Protein AF-A0A3D5YYI6-F1 (afdb_monomer_lite)

Foldseek 3Di:
DVVVVVVVVVVVVVVPPDPDPPDDDDDDDDDAQDKDKDKDKDKDKDWAADDDDPVVVVVCVVVVNDGGDIDMKIKIWIKIKGWHDDDPDPDTDIKIFTQFIAIPVRDGPDDGGDMD

Structure (mmCIF, N/CA/C/O backbone):
data_AF-A0A3D5YYI6-F1
#
_entry.id   AF-A0A3D5YYI6-F1
#
loop_
_atom_site.group_PDB
_atom_site.id
_atom_site.type_symbol
_atom_site.label_atom_id
_atom_site.label_alt_id
_atom_site.label_comp_id
_atom_site.label_asym_id
_atom_site.label_entity_id
_atom_site.label_seq_id
_atom_site.pdbx_PDB_ins_code
_atom_site.Cartn_x
_atom_site.Cartn_y
_atom_site.Cartn_z
_atom_site.occupancy
_atom_site.B_iso_or_equiv
_atom_site.auth_seq_id
_atom_site.auth_comp_id
_atom_site.auth_asym_id
_atom_site.auth_atom_id
_atom_site.pdbx_PDB_model_num
ATOM 1 N N . MET A 1 1 ? 41.991 1.006 50.158 1.00 50.97 1 MET A N 1
ATOM 2 C CA . MET A 1 1 ? 41.328 0.150 49.143 1.00 50.97 1 MET A CA 1
ATOM 3 C C . MET A 1 1 ? 39.806 0.328 49.068 1.00 50.97 1 MET A C 1
ATOM 5 O O . MET A 1 1 ? 39.271 0.284 47.976 1.00 50.97 1 MET A O 1
ATOM 9 N N . ARG A 1 2 ? 39.072 0.597 50.162 1.00 57.16 2 ARG A N 1
ATOM 10 C CA . ARG A 1 2 ? 37.604 0.822 50.096 1.00 57.16 2 ARG A CA 1
ATOM 11 C C . ARG A 1 2 ? 37.170 2.043 49.259 1.00 57.16 2 ARG A C 1
ATOM 13 O O . ARG A 1 2 ? 36.146 1.994 48.593 1.00 57.16 2 ARG A O 1
ATOM 20 N N . LYS A 1 3 ? 37.963 3.123 49.264 1.00 59.72 3 LYS A N 1
ATOM 21 C CA . LYS A 1 3 ? 37.656 4.373 48.537 1.00 59.72 3 LYS A CA 1
ATOM 22 C C . LYS A 1 3 ? 37.854 4.268 47.016 1.00 59.72 3 LYS A C 1
ATOM 24 O O . LYS A 1 3 ? 37.154 4.943 46.275 1.00 59.72 3 LYS A O 1
ATOM 29 N N . THR A 1 4 ? 38.753 3.398 46.549 1.00 70.75 4 THR A N 1
ATOM 30 C CA . THR A 1 4 ? 38.994 3.182 45.110 1.00 70.75 4 THR A CA 1
ATOM 31 C C . THR A 1 4 ? 37.868 2.379 44.461 1.00 70.75 4 THR A C 1
ATOM 33 O O . THR A 1 4 ? 37.477 2.688 43.343 1.00 70.75 4 THR A O 1
ATOM 36 N N . PHE A 1 5 ? 37.270 1.424 45.184 1.00 72.44 5 PHE A N 1
ATOM 37 C CA . PHE A 1 5 ? 36.083 0.697 44.714 1.00 72.44 5 PHE A CA 1
ATOM 38 C C . PHE A 1 5 ? 34.857 1.602 44.548 1.00 72.44 5 PHE A C 1
ATOM 40 O O . PHE A 1 5 ? 34.128 1.462 43.571 1.00 72.44 5 PHE A O 1
ATOM 47 N N . ALA A 1 6 ? 34.652 2.559 45.458 1.00 72.69 6 ALA A N 1
ATOM 48 C CA . ALA A 1 6 ? 33.553 3.519 45.349 1.00 72.69 6 ALA A CA 1
ATOM 49 C C . ALA A 1 6 ? 33.692 4.418 44.109 1.00 72.69 6 ALA A C 1
ATOM 51 O O . ALA A 1 6 ? 32.708 4.696 43.430 1.00 72.69 6 ALA A O 1
ATOM 52 N N . PHE A 1 7 ? 34.924 4.821 43.784 1.00 72.06 7 PHE A N 1
ATOM 53 C CA . PHE A 1 7 ? 35.204 5.622 42.594 1.00 72.06 7 PHE A CA 1
A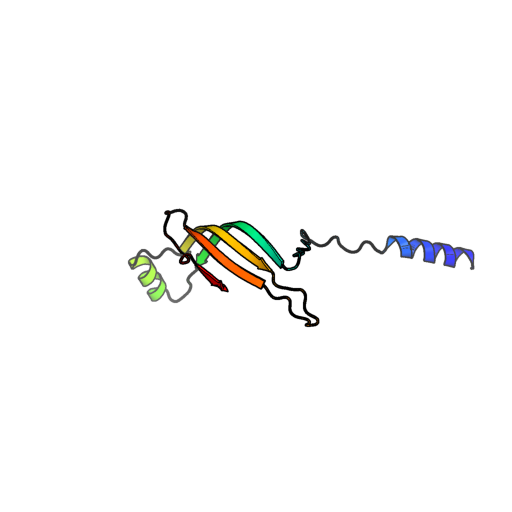TOM 54 C C . PHE A 1 7 ? 35.003 4.814 41.304 1.00 72.06 7 PHE A C 1
ATOM 56 O O . PHE A 1 7 ? 34.414 5.316 40.351 1.00 72.06 7 PHE A O 1
ATOM 63 N N . LEU A 1 8 ? 35.405 3.536 41.297 1.00 68.62 8 LEU A N 1
ATOM 64 C CA . LEU A 1 8 ? 35.179 2.635 40.165 1.00 68.62 8 LEU A CA 1
ATOM 65 C C . LEU A 1 8 ? 33.679 2.413 39.902 1.00 68.62 8 LEU A C 1
ATOM 67 O O . LEU A 1 8 ? 33.247 2.433 38.754 1.00 68.62 8 LEU A O 1
ATOM 71 N N . LEU A 1 9 ? 32.876 2.272 40.964 1.00 69.94 9 LEU A N 1
ATOM 72 C CA . LEU A 1 9 ? 31.422 2.120 40.865 1.00 69.94 9 LEU A CA 1
ATOM 73 C C . LEU A 1 9 ? 30.756 3.375 40.272 1.00 69.94 9 LEU A C 1
ATOM 75 O O . LEU A 1 9 ? 29.842 3.262 39.458 1.00 69.94 9 LEU A O 1
ATOM 79 N N . LEU A 1 10 ? 31.254 4.567 40.618 1.00 68.94 10 LEU A N 1
ATOM 80 C CA . LEU A 1 10 ? 30.743 5.837 40.094 1.00 68.94 10 LEU A CA 1
ATOM 81 C C . LEU A 1 10 ? 30.994 5.990 38.585 1.00 68.94 10 LEU A C 1
ATOM 83 O O . LEU A 1 10 ? 30.131 6.487 37.868 1.00 68.94 10 LEU A O 1
ATOM 87 N N . ILE A 1 11 ? 32.141 5.515 38.085 1.00 66.62 11 ILE A N 1
ATOM 88 C CA . ILE A 1 11 ? 32.497 5.611 36.659 1.00 66.62 11 ILE A CA 1
ATOM 89 C C . ILE A 1 11 ? 31.602 4.701 35.797 1.00 66.62 11 ILE A C 1
ATOM 91 O O . ILE A 1 11 ? 31.249 5.076 34.679 1.00 66.62 11 ILE A O 1
ATOM 95 N N . THR A 1 12 ? 31.155 3.553 36.326 1.00 65.75 12 THR A N 1
ATOM 96 C CA . THR A 1 12 ? 30.264 2.633 35.585 1.00 65.75 12 THR A CA 1
ATOM 97 C C . THR A 1 12 ? 28.861 3.190 35.330 1.00 65.75 12 THR A C 1
ATOM 99 O O . THR A 1 12 ? 28.194 2.749 34.395 1.00 65.75 12 THR A O 1
ATOM 102 N N . GLN A 1 13 ? 28.405 4.188 36.099 1.00 63.72 13 GLN A N 1
ATOM 103 C CA . GLN A 1 13 ? 27.077 4.782 35.894 1.00 63.72 13 GLN A CA 1
ATOM 104 C C . GLN A 1 13 ? 27.026 5.757 34.710 1.00 63.72 13 GLN A C 1
ATOM 106 O O . GLN A 1 13 ? 25.956 5.976 34.146 1.00 63.72 13 GLN A O 1
ATOM 111 N N . PHE A 1 14 ? 28.171 6.291 34.272 1.00 62.62 14 PHE A N 1
ATOM 112 C CA . PHE A 1 14 ? 28.245 7.178 33.104 1.00 62.62 14 PHE A CA 1
ATOM 113 C C . PHE A 1 14 ? 28.440 6.425 31.779 1.00 62.62 14 PHE A C 1
ATOM 115 O O . PHE A 1 14 ? 28.377 7.030 30.710 1.00 62.62 14 PHE A O 1
ATOM 122 N N . SER A 1 15 ? 28.659 5.106 31.823 1.00 59.91 15 SER A N 1
ATOM 123 C CA . SER A 1 15 ? 28.904 4.276 30.633 1.00 59.91 15 SER A CA 1
ATOM 124 C C . SER A 1 15 ? 27.622 3.796 29.939 1.00 59.91 15 SER A C 1
ATOM 126 O O . SER A 1 15 ? 27.699 3.141 28.903 1.00 59.91 15 SER A O 1
ATOM 128 N N . CYS A 1 16 ? 26.438 4.106 30.477 1.00 57.03 16 CYS A N 1
ATOM 129 C CA . CYS A 1 16 ? 25.156 3.636 29.950 1.00 57.03 16 CYS A CA 1
ATOM 130 C C . CYS A 1 16 ? 24.456 4.710 29.096 1.00 57.03 16 CYS A C 1
ATOM 132 O O . CYS A 1 16 ? 23.321 5.096 29.354 1.00 57.03 16 CYS A O 1
ATOM 134 N N . ASN A 1 17 ? 25.134 5.214 28.062 1.00 61.84 17 ASN A N 1
ATOM 135 C CA . ASN A 1 17 ? 24.457 5.922 26.976 1.00 61.84 17 ASN A CA 1
ATOM 136 C C . ASN A 1 17 ? 24.043 4.880 25.937 1.00 61.84 17 ASN A C 1
ATOM 138 O O . ASN A 1 17 ? 24.783 4.614 24.991 1.00 61.84 17 ASN A O 1
ATOM 142 N N . ALA A 1 18 ? 22.882 4.248 26.134 1.00 67.06 18 ALA A N 1
ATOM 143 C CA . ALA A 1 18 ? 22.276 3.460 25.067 1.00 67.06 18 ALA A CA 1
ATOM 144 C C . ALA A 1 18 ? 22.142 4.369 23.829 1.00 67.06 18 ALA A C 1
ATOM 146 O O . ALA A 1 18 ? 21.647 5.495 23.973 1.00 67.06 18 ALA A O 1
ATOM 147 N N . PRO A 1 19 ? 22.610 3.941 22.642 1.00 68.50 19 PRO A N 1
ATOM 148 C CA . PRO A 1 19 ? 22.469 4.745 21.441 1.00 68.50 19 PRO A CA 1
ATOM 149 C C . PRO A 1 19 ? 20.993 5.093 21.274 1.00 68.50 19 PRO A C 1
ATOM 151 O O . PRO A 1 19 ? 20.125 4.218 21.343 1.00 68.50 19 PRO A O 1
ATOM 154 N N . LYS A 1 20 ? 20.704 6.392 21.132 1.00 67.06 20 LYS A N 1
ATOM 155 C CA . LYS A 1 20 ? 19.343 6.844 20.843 1.00 67.06 20 LYS A CA 1
ATOM 156 C C . LYS A 1 20 ? 18.889 6.080 19.600 1.00 67.06 20 LYS A C 1
ATOM 158 O O . LYS A 1 20 ? 19.657 6.051 18.639 1.00 67.06 20 LYS A O 1
ATOM 163 N N . PRO A 1 21 ? 17.706 5.444 19.615 1.00 66.88 21 PRO A N 1
ATOM 164 C CA . PRO A 1 21 ? 17.235 4.718 18.449 1.00 66.88 21 PRO A CA 1
ATOM 165 C C . PRO A 1 21 ? 17.272 5.664 17.246 1.00 66.88 21 PRO A C 1
ATOM 167 O O . PRO A 1 21 ? 16.738 6.774 17.311 1.00 66.88 21 PRO A O 1
ATOM 170 N N . GLU A 1 22 ? 17.962 5.251 16.184 1.00 67.50 22 GLU A N 1
ATOM 171 C CA . GLU A 1 22 ? 17.988 5.978 14.919 1.00 67.50 22 GLU A CA 1
ATOM 172 C C . GLU A 1 22 ? 16.590 5.896 14.298 1.00 67.50 22 GLU A C 1
ATOM 174 O O . GLU A 1 22 ? 16.256 4.960 13.578 1.00 67.50 22 GLU A O 1
ATOM 179 N N . GLY A 1 23 ? 15.725 6.846 14.653 1.00 66.06 23 GLY A N 1
ATOM 180 C CA . GLY A 1 23 ? 14.383 6.960 14.096 1.00 66.06 23 GLY A CA 1
ATOM 181 C C . GLY A 1 23 ? 13.289 7.253 15.118 1.00 66.06 23 GLY A C 1
ATOM 182 O O . GLY A 1 23 ? 13.481 7.254 16.334 1.00 66.06 23 GLY A O 1
ATOM 183 N N . LEU A 1 24 ? 12.098 7.523 14.590 1.00 68.62 24 LEU A N 1
ATOM 184 C CA . LEU A 1 24 ? 10.895 7.786 15.369 1.00 68.62 24 LEU A CA 1
ATOM 185 C C . LEU A 1 24 ? 10.222 6.451 15.726 1.00 68.62 24 LEU A C 1
ATOM 187 O O . LEU A 1 24 ? 9.654 5.791 14.857 1.00 68.62 24 LEU A O 1
ATOM 191 N N . ILE A 1 25 ? 10.249 6.047 17.000 1.00 71.69 25 ILE A N 1
ATOM 192 C CA . ILE A 1 25 ? 9.467 4.889 17.462 1.00 71.69 25 ILE A CA 1
ATOM 193 C C . ILE A 1 25 ? 8.015 5.335 17.652 1.00 71.69 25 ILE A C 1
ATOM 195 O O . ILE A 1 25 ? 7.635 5.859 18.700 1.00 71.69 25 ILE A O 1
ATOM 199 N N . LEU A 1 26 ? 7.188 5.117 16.632 1.00 64.81 26 LEU A N 1
ATOM 200 C CA . LEU A 1 26 ? 5.748 5.337 16.713 1.00 64.81 26 LEU A CA 1
ATOM 201 C C . LEU A 1 26 ? 5.072 4.123 17.357 1.00 64.81 26 LEU A C 1
ATOM 203 O O . LEU A 1 26 ? 4.947 3.065 16.746 1.00 64.81 26 LEU A O 1
ATOM 207 N N . LYS A 1 27 ? 4.601 4.280 18.598 1.00 75.38 27 LYS A N 1
ATOM 208 C CA . LYS A 1 27 ? 3.691 3.313 19.225 1.00 75.38 27 LYS A CA 1
ATOM 209 C C . LYS A 1 27 ? 2.258 3.666 18.854 1.00 75.38 27 LYS A C 1
ATOM 211 O O . LYS A 1 27 ? 1.652 4.538 19.471 1.00 75.38 27 LYS A O 1
ATOM 216 N N . ILE A 1 28 ? 1.723 2.987 17.848 1.00 74.50 28 ILE A N 1
ATOM 217 C CA . ILE A 1 28 ? 0.327 3.143 17.443 1.00 74.50 28 ILE A CA 1
ATOM 218 C C . ILE A 1 28 ? -0.538 2.243 18.332 1.00 74.50 28 ILE A C 1
ATOM 220 O O . ILE A 1 28 ? -0.246 1.061 18.499 1.00 74.50 28 ILE A O 1
ATOM 224 N N . GLN A 1 29 ? -1.586 2.812 18.927 1.00 83.38 29 GLN A N 1
ATOM 225 C CA . GLN A 1 29 ? -2.557 2.086 19.742 1.00 83.38 29 GLN A CA 1
ATOM 226 C C . GLN A 1 29 ? -3.961 2.342 19.209 1.00 83.38 29 GLN A C 1
ATOM 228 O O . GLN A 1 29 ? -4.341 3.489 18.963 1.00 83.38 29 GLN A O 1
ATOM 233 N N . TYR A 1 30 ? -4.745 1.277 19.091 1.00 87.00 30 TYR A N 1
ATOM 234 C CA . TYR A 1 30 ? -6.131 1.350 18.656 1.00 87.00 30 TYR A CA 1
ATOM 235 C C . TYR A 1 30 ? -7.068 1.001 19.808 1.00 87.00 30 TYR A C 1
ATOM 237 O O . TYR A 1 30 ? -6.828 0.062 20.568 1.00 87.00 30 TYR A O 1
ATOM 245 N N . LYS A 1 31 ? -8.144 1.775 19.950 1.00 91.25 31 LYS A N 1
ATOM 246 C CA . LYS A 1 31 ? -9.225 1.458 20.881 1.00 91.25 31 LYS A CA 1
ATOM 247 C C . LYS A 1 31 ? -10.105 0.375 20.246 1.00 91.25 31 LYS A C 1
ATOM 249 O O . LYS A 1 31 ? -10.331 0.461 19.039 1.00 91.25 31 LYS A O 1
ATOM 254 N N . PRO A 1 32 ? -10.595 -0.609 21.017 1.00 93.00 32 PRO A N 1
ATOM 255 C CA . PRO A 1 32 ? -11.639 -1.527 20.562 1.00 93.00 32 PRO A CA 1
ATOM 256 C C . PRO A 1 32 ? -12.908 -0.784 20.141 1.00 93.00 32 PRO A C 1
ATOM 258 O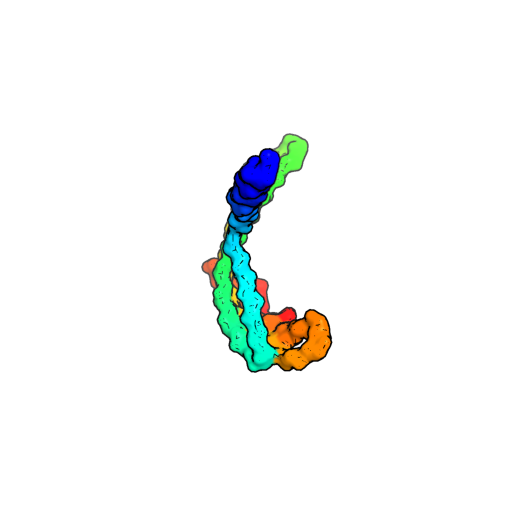 O . PRO A 1 32 ? -13.163 0.312 20.645 1.00 93.00 32 PRO A O 1
ATOM 261 N N . GLU A 1 33 ? -13.690 -1.406 19.259 1.00 94.44 33 GLU A N 1
ATOM 262 C CA . GLU A 1 33 ? -15.016 -0.931 18.824 1.00 94.44 33 GLU A CA 1
ATOM 263 C C . GLU A 1 33 ? -15.006 0.522 18.332 1.00 94.44 33 GLU A C 1
ATOM 265 O O . GLU A 1 33 ? -15.848 1.344 18.701 1.00 94.44 33 GLU A O 1
ATOM 270 N N . LYS A 1 34 ? -14.003 0.863 17.522 1.00 95.44 34 LYS A N 1
ATOM 271 C CA . LYS A 1 34 ? -13.806 2.215 17.017 1.00 95.44 34 LYS A CA 1
ATOM 272 C C . LYS A 1 34 ? -13.462 2.220 15.535 1.00 95.44 34 LYS A C 1
ATOM 274 O O . LYS A 1 34 ? -12.625 1.451 15.073 1.00 95.44 34 LYS A O 1
ATOM 279 N N . THR A 1 35 ? -14.061 3.166 14.822 1.00 95.31 35 THR A N 1
ATOM 280 C CA . THR A 1 35 ? -13.722 3.467 13.432 1.00 95.31 35 THR A CA 1
ATOM 281 C C . THR A 1 35 ? -12.786 4.666 13.374 1.00 95.31 35 THR A C 1
ATOM 283 O O . THR A 1 35 ? -13.032 5.697 14.007 1.00 95.31 35 THR A O 1
ATOM 286 N N . TYR A 1 36 ? -11.707 4.531 12.613 1.00 94.25 36 TYR A N 1
ATOM 287 C CA . TYR A 1 36 ? -10.728 5.578 12.356 1.00 94.25 36 TYR A CA 1
ATOM 288 C C . TYR A 1 36 ? -10.707 5.893 10.864 1.00 94.25 36 TYR A C 1
ATOM 290 O O . TYR A 1 36 ? -10.529 4.992 10.053 1.00 94.25 36 TYR A O 1
ATOM 298 N N . SER A 1 37 ? -10.838 7.170 10.503 1.00 94.56 37 SER A N 1
ATOM 299 C CA . SER A 1 37 ? -10.585 7.618 9.133 1.00 94.56 37 SER A CA 1
ATOM 300 C C . SER A 1 37 ? -9.099 7.916 8.969 1.00 94.56 37 SER A C 1
ATOM 302 O O . SER A 1 37 ? -8.523 8.690 9.739 1.00 94.56 37 SER A O 1
ATOM 304 N N . ILE A 1 38 ? -8.473 7.281 7.984 1.00 92.69 38 ILE A N 1
ATOM 305 C CA . ILE A 1 38 ? -7.045 7.402 7.708 1.00 92.69 38 ILE A CA 1
ATOM 306 C C . ILE A 1 38 ? -6.885 7.922 6.284 1.00 92.69 38 ILE A C 1
ATOM 308 O O . ILE A 1 38 ? -7.303 7.282 5.321 1.00 92.69 38 ILE A O 1
ATOM 312 N N . SER A 1 39 ? -6.245 9.085 6.157 1.00 92.38 39 SER A N 1
ATOM 313 C CA . SER A 1 39 ? -5.820 9.647 4.876 1.00 92.38 39 SER A CA 1
ATOM 314 C C . SER A 1 39 ? -4.311 9.493 4.744 1.00 92.38 39 SER A C 1
ATOM 316 O O . SER A 1 39 ? -3.554 9.995 5.574 1.00 92.38 39 SER A O 1
ATOM 318 N N . THR A 1 40 ? -3.857 8.819 3.695 1.00 90.69 40 THR A N 1
ATOM 319 C CA . THR A 1 40 ? -2.436 8.581 3.425 1.00 90.69 40 THR A CA 1
ATOM 320 C C . THR A 1 40 ? -2.067 9.126 2.057 1.00 90.69 40 THR A C 1
ATOM 322 O O . THR A 1 40 ? -2.763 8.891 1.074 1.00 90.69 40 THR A O 1
ATOM 325 N N . ILE A 1 41 ? -0.946 9.844 1.990 1.00 90.12 41 ILE A N 1
ATOM 326 C CA . ILE A 1 41 ? -0.303 10.218 0.731 1.00 90.12 41 ILE A CA 1
ATOM 327 C C . ILE A 1 41 ? 0.989 9.416 0.648 1.00 90.12 41 ILE A C 1
ATOM 329 O O . ILE A 1 41 ? 1.877 9.587 1.482 1.00 90.12 41 ILE A O 1
ATOM 333 N N . ARG A 1 42 ? 1.092 8.545 -0.351 1.00 87.75 42 ARG A N 1
ATOM 334 C CA . ARG A 1 42 ? 2.275 7.716 -0.587 1.00 87.75 42 ARG A CA 1
ATOM 335 C C . ARG A 1 42 ? 2.930 8.158 -1.883 1.00 87.75 42 ARG A C 1
ATOM 337 O O . ARG A 1 42 ? 2.259 8.260 -2.899 1.00 87.75 42 ARG A O 1
ATOM 344 N N . GLY A 1 43 ? 4.230 8.425 -1.845 1.00 90.00 43 GLY A N 1
ATOM 345 C CA . GLY A 1 43 ? 5.062 8.583 -3.036 1.00 90.00 43 GLY A CA 1
ATOM 346 C C . GLY A 1 43 ? 6.007 7.393 -3.150 1.00 90.00 43 GLY A C 1
ATOM 347 O O . GLY A 1 43 ? 6.672 7.052 -2.176 1.00 90.00 43 GLY A O 1
ATOM 348 N N . THR A 1 44 ? 6.064 6.769 -4.318 1.00 86.25 44 THR A N 1
ATOM 349 C CA . THR A 1 44 ? 6.951 5.649 -4.628 1.00 86.25 44 THR A CA 1
ATOM 350 C C . THR A 1 44 ? 7.797 6.022 -5.835 1.00 86.25 44 THR A C 1
ATOM 352 O O . THR A 1 44 ? 7.269 6.375 -6.886 1.00 86.25 44 THR A O 1
ATOM 355 N N . GLU A 1 45 ? 9.115 5.941 -5.684 1.00 91.94 45 GLU A N 1
ATOM 356 C CA . GLU A 1 45 ? 10.062 5.997 -6.793 1.00 91.94 45 GLU A CA 1
ATOM 357 C C . GLU A 1 45 ? 10.600 4.587 -7.029 1.00 91.94 45 GLU A C 1
ATOM 359 O O . GLU A 1 45 ? 11.077 3.929 -6.106 1.00 91.94 45 GLU A O 1
ATOM 364 N N . THR A 1 46 ? 10.505 4.117 -8.267 1.00 90.88 46 THR A N 1
ATOM 365 C CA . THR A 1 46 ? 11.058 2.837 -8.699 1.00 90.88 46 THR A CA 1
ATOM 366 C C . THR A 1 46 ? 12.142 3.109 -9.726 1.00 90.88 46 THR A C 1
ATOM 368 O O . THR A 1 46 ? 11.898 3.761 -10.742 1.00 90.88 46 THR A O 1
ATOM 371 N N . VAL A 1 47 ? 13.340 2.598 -9.451 1.00 95.06 47 VAL A N 1
ATOM 372 C CA . VAL A 1 47 ? 14.509 2.689 -10.328 1.00 95.06 47 VAL A CA 1
ATOM 373 C C . VAL A 1 47 ? 14.860 1.278 -10.783 1.00 95.06 47 VAL A C 1
ATOM 375 O O . VAL A 1 47 ? 15.193 0.426 -9.963 1.00 95.06 47 VAL A O 1
ATOM 378 N N . ILE A 1 48 ? 14.767 1.027 -12.087 1.00 95.00 48 ILE A N 1
ATOM 379 C CA . ILE A 1 48 ? 15.107 -0.255 -12.709 1.00 95.00 48 ILE A CA 1
ATOM 380 C C . ILE A 1 48 ? 16.372 -0.062 -13.538 1.00 95.00 48 ILE A C 1
ATOM 382 O O . ILE A 1 48 ? 16.361 0.652 -14.542 1.00 95.00 48 ILE A O 1
ATOM 386 N N . THR A 1 49 ? 17.450 -0.719 -13.125 1.00 96.62 49 THR A N 1
ATOM 387 C CA . THR A 1 49 ? 18.725 -0.738 -13.846 1.00 96.62 49 THR A CA 1
ATOM 388 C C . THR A 1 49 ? 18.885 -2.076 -14.550 1.00 96.62 49 THR A C 1
ATOM 390 O O . THR A 1 49 ? 18.705 -3.128 -13.942 1.00 96.62 49 THR A O 1
ATOM 393 N N . TYR A 1 50 ? 19.243 -2.031 -15.829 1.00 94.62 50 TYR A N 1
ATOM 394 C CA . TYR A 1 50 ? 19.472 -3.212 -16.655 1.00 94.62 50 TYR A CA 1
ATOM 395 C C . TYR A 1 50 ? 20.970 -3.425 -16.871 1.00 94.62 50 TYR A C 1
ATOM 397 O O . TYR A 1 50 ? 21.717 -2.470 -17.100 1.00 94.62 50 TYR A O 1
ATOM 405 N N . SER A 1 51 ? 21.399 -4.681 -16.850 1.00 95.44 51 SER A N 1
ATOM 406 C CA . SER A 1 51 ? 22.750 -5.108 -17.210 1.00 95.44 51 SER A CA 1
ATOM 407 C C . SER A 1 51 ? 22.681 -6.429 -17.980 1.00 95.44 51 SER A C 1
ATOM 409 O O . SER A 1 51 ? 21.780 -7.238 -17.762 1.00 95.44 51 SER A O 1
ATOM 411 N N . GLY A 1 52 ? 23.600 -6.628 -18.923 1.00 94.44 52 GLY A N 1
ATOM 412 C CA . GLY A 1 52 ? 23.626 -7.801 -19.795 1.00 94.44 52 GLY A CA 1
ATOM 413 C C . GLY A 1 52 ? 24.521 -7.590 -21.014 1.00 94.44 52 GLY A C 1
ATOM 414 O O . GLY A 1 52 ? 25.214 -6.578 -21.106 1.00 94.44 52 GLY A O 1
ATOM 415 N N . GLU A 1 53 ? 24.494 -8.543 -21.946 1.00 97.06 53 GLU A N 1
ATOM 416 C CA . GLU A 1 53 ? 25.264 -8.487 -23.194 1.00 97.06 53 GLU A CA 1
ATOM 417 C C . GLU A 1 53 ? 24.903 -7.268 -24.060 1.00 97.06 53 GLU A C 1
ATOM 419 O O . GLU A 1 53 ? 23.746 -6.836 -24.104 1.00 97.06 53 GLU A O 1
ATOM 424 N N . ASP A 1 54 ? 25.871 -6.762 -24.831 1.00 95.94 54 ASP A N 1
ATOM 425 C CA . ASP A 1 54 ? 25.700 -5.569 -25.673 1.00 95.94 54 ASP A CA 1
ATOM 426 C C . ASP A 1 54 ? 24.521 -5.684 -26.644 1.00 95.94 54 ASP A C 1
ATOM 428 O O . ASP A 1 54 ? 23.768 -4.727 -26.824 1.00 95.94 54 ASP A O 1
ATOM 432 N N . VAL A 1 55 ? 24.303 -6.868 -27.226 1.00 96.75 55 VAL A N 1
ATOM 433 C CA . VAL A 1 55 ? 23.176 -7.126 -28.138 1.00 96.75 55 VAL A CA 1
ATOM 434 C C . VAL A 1 55 ? 21.835 -6.913 -27.426 1.00 96.75 55 VAL A C 1
ATOM 436 O O . VAL A 1 55 ? 20.924 -6.289 -27.981 1.00 96.75 55 VAL A O 1
ATOM 439 N N . ALA A 1 56 ? 21.712 -7.369 -26.177 1.00 95.75 56 ALA A N 1
ATOM 440 C CA . ALA A 1 56 ? 20.516 -7.162 -25.366 1.00 95.75 56 ALA A CA 1
ATOM 441 C C . ALA A 1 56 ? 20.351 -5.681 -24.989 1.00 95.75 56 ALA A C 1
ATOM 443 O O . ALA A 1 56 ? 19.256 -5.129 -25.124 1.00 95.75 56 ALA A O 1
ATOM 444 N N . MET A 1 57 ? 21.441 -5.007 -24.611 1.00 96.06 57 MET A N 1
ATOM 445 C CA . MET A 1 57 ? 21.417 -3.582 -24.269 1.00 96.06 57 MET A CA 1
ATOM 446 C C . MET A 1 57 ? 21.037 -2.697 -25.464 1.00 96.06 57 MET A C 1
ATOM 448 O O . MET A 1 57 ? 20.262 -1.751 -25.310 1.00 96.06 57 MET A O 1
ATOM 452 N N . GLN A 1 58 ? 21.512 -3.020 -26.668 1.00 95.44 58 GLN A N 1
ATOM 453 C CA . GLN A 1 58 ? 21.127 -2.325 -27.901 1.00 95.44 58 GLN A CA 1
ATOM 454 C C . GLN A 1 58 ? 19.657 -2.566 -28.260 1.00 95.44 58 GLN A C 1
ATOM 456 O O . GLN A 1 58 ? 18.967 -1.637 -28.679 1.00 95.44 58 GLN A O 1
ATOM 461 N N . LYS A 1 59 ? 19.139 -3.780 -28.028 1.00 96.75 59 LYS A N 1
ATOM 462 C CA . LYS A 1 59 ? 17.715 -4.094 -28.223 1.00 96.75 59 LYS A CA 1
ATOM 463 C C . LYS A 1 59 ? 16.804 -3.328 -27.257 1.00 96.75 59 LYS A C 1
ATOM 465 O O . LYS A 1 59 ? 15.697 -2.952 -27.636 1.00 96.75 59 LYS A O 1
ATOM 470 N N . LEU A 1 60 ? 17.248 -3.082 -26.022 1.00 95.56 60 LEU A N 1
ATOM 471 C CA . LEU A 1 60 ? 16.525 -2.214 -25.085 1.00 95.56 60 LEU A CA 1
ATOM 472 C C . LEU A 1 60 ? 16.516 -0.760 -25.582 1.00 95.56 60 LEU A C 1
ATOM 474 O O . LEU A 1 60 ? 15.451 -0.143 -25.658 1.00 95.56 60 LEU A O 1
ATOM 478 N N . LYS A 1 61 ? 17.678 -0.244 -26.006 1.00 94.56 61 LYS A N 1
ATOM 479 C CA . LYS A 1 61 ? 17.809 1.113 -26.565 1.00 94.56 61 LYS A CA 1
ATOM 480 C C . LYS A 1 61 ? 16.941 1.317 -27.809 1.00 94.56 61 LYS A C 1
ATOM 482 O O . LYS A 1 61 ? 16.255 2.329 -27.895 1.00 94.56 61 LYS A O 1
ATOM 487 N N . SER A 1 62 ? 16.904 0.351 -28.730 1.00 97.06 62 SER A N 1
ATOM 488 C CA . SER A 1 62 ? 16.094 0.446 -29.957 1.00 97.06 62 SER A CA 1
ATOM 489 C C . SER A 1 62 ? 14.585 0.456 -29.699 1.00 97.06 62 SER A C 1
ATOM 491 O O . SER A 1 62 ? 13.819 0.927 -30.536 1.00 97.06 62 SER A O 1
ATOM 493 N N . ARG A 1 63 ? 14.149 -0.009 -28.522 1.00 96.56 63 ARG A N 1
ATOM 494 C CA . ARG A 1 63 ? 12.760 0.074 -28.043 1.00 96.56 63 ARG A CA 1
ATOM 495 C C . ARG A 1 63 ? 12.480 1.326 -27.207 1.00 96.5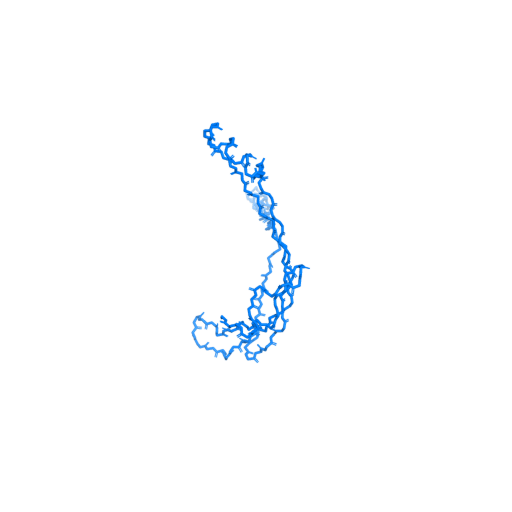6 63 ARG A C 1
ATOM 497 O O . ARG A 1 63 ? 11.434 1.398 -26.570 1.00 96.56 63 ARG A O 1
ATOM 504 N N . ASN A 1 64 ? 13.398 2.297 -27.185 1.00 94.38 64 ASN A N 1
ATOM 505 C CA . ASN A 1 64 ? 13.337 3.500 -26.349 1.00 94.38 64 ASN A CA 1
ATOM 506 C C . ASN A 1 64 ? 13.253 3.213 -24.837 1.00 94.38 64 ASN A C 1
ATOM 508 O O . ASN A 1 64 ? 12.772 4.047 -24.065 1.00 94.38 64 ASN A O 1
ATOM 512 N N . ILE A 1 65 ? 13.740 2.051 -24.388 1.00 94.62 65 ILE A N 1
ATOM 513 C CA . ILE A 1 65 ? 13.807 1.727 -22.961 1.00 94.62 65 ILE A CA 1
ATOM 514 C C . ILE A 1 65 ? 15.036 2.423 -22.372 1.00 94.62 65 ILE A C 1
ATOM 516 O O . ILE A 1 65 ? 16.171 2.180 -22.788 1.00 94.62 65 ILE A O 1
ATOM 520 N N . LYS A 1 66 ? 14.807 3.304 -21.394 1.00 92.81 66 LYS A N 1
ATOM 521 C CA . LYS A 1 66 ? 15.874 4.024 -20.688 1.00 92.81 66 LYS A CA 1
ATOM 522 C C . LYS A 1 66 ? 16.561 3.105 -19.679 1.00 92.81 66 LYS A C 1
ATOM 524 O O . LYS A 1 66 ? 15.911 2.276 -19.046 1.00 92.81 66 LYS A O 1
ATOM 529 N N . ASN A 1 67 ? 17.863 3.289 -19.490 1.00 93.31 67 ASN A N 1
ATOM 530 C CA . ASN A 1 67 ? 18.621 2.613 -18.444 1.00 93.31 67 ASN A CA 1
ATOM 531 C C . ASN A 1 67 ? 19.409 3.649 -17.616 1.00 93.31 67 ASN A C 1
ATOM 533 O O . ASN A 1 67 ? 20.339 4.240 -18.166 1.00 93.31 67 ASN A O 1
ATOM 537 N N . PRO A 1 68 ? 19.047 3.891 -16.342 1.00 94.12 68 PRO A N 1
ATOM 538 C CA . PRO A 1 68 ? 17.926 3.276 -15.632 1.00 94.12 68 PRO A CA 1
ATOM 539 C C . PRO A 1 68 ? 16.559 3.750 -16.156 1.00 94.12 68 PRO A C 1
ATOM 541 O O . PRO A 1 68 ? 16.408 4.865 -16.662 1.00 94.12 68 PRO A O 1
ATOM 544 N N . THR A 1 69 ? 15.545 2.900 -16.014 1.00 95.25 69 THR A N 1
ATOM 545 C CA . THR A 1 69 ? 14.140 3.306 -16.112 1.00 95.25 69 THR A CA 1
ATOM 546 C C . THR A 1 69 ? 13.703 3.800 -14.740 1.00 95.25 69 THR A C 1
ATOM 548 O O . THR A 1 69 ? 13.798 3.067 -13.762 1.00 95.25 69 THR A O 1
ATOM 551 N N . ILE A 1 70 ? 13.227 5.041 -14.665 1.00 92.81 70 ILE A N 1
ATOM 552 C CA . ILE A 1 70 ? 12.736 5.644 -13.423 1.00 92.81 70 ILE A CA 1
ATOM 553 C C . ILE A 1 70 ? 11.243 5.906 -13.584 1.00 92.81 70 ILE A C 1
ATOM 555 O O . ILE A 1 70 ? 10.842 6.636 -14.492 1.00 92.81 70 ILE A O 1
ATOM 559 N N . SER A 1 71 ? 10.431 5.344 -12.693 1.00 90.12 71 SER A N 1
ATOM 560 C CA . SER A 1 71 ? 8.999 5.628 -12.596 1.00 90.12 71 SER A CA 1
ATOM 561 C C . SER A 1 71 ? 8.670 6.161 -11.210 1.00 90.12 71 SER A C 1
ATOM 563 O O . SER A 1 71 ? 9.124 5.622 -10.203 1.00 90.12 71 SER A O 1
ATOM 565 N N . ARG A 1 72 ? 7.862 7.218 -11.153 1.00 89.06 72 ARG A N 1
ATOM 566 C CA . ARG A 1 72 ? 7.372 7.796 -9.902 1.00 89.06 72 ARG A CA 1
ATOM 567 C C . ARG A 1 72 ? 5.862 7.708 -9.888 1.00 89.06 72 ARG A C 1
ATOM 569 O O . ARG A 1 72 ? 5.220 8.146 -10.836 1.00 89.06 72 ARG A O 1
ATOM 576 N N . VAL A 1 73 ? 5.320 7.173 -8.808 1.00 86.38 73 VAL A N 1
ATOM 577 C CA . VAL A 1 73 ? 3.882 7.096 -8.569 1.00 86.38 73 VAL A CA 1
ATOM 578 C C . VAL A 1 73 ? 3.606 7.805 -7.260 1.00 86.38 73 VAL A C 1
ATOM 580 O O . VAL A 1 73 ? 4.346 7.649 -6.291 1.00 86.38 73 VAL A O 1
ATOM 583 N N . LYS A 1 74 ? 2.548 8.605 -7.212 1.00 89.75 74 LYS A N 1
ATOM 584 C CA . LYS A 1 74 ? 2.046 9.137 -5.952 1.00 89.75 74 LYS A CA 1
ATOM 585 C C . LYS A 1 74 ? 0.555 8.886 -5.886 1.00 89.75 74 LYS A C 1
ATOM 587 O O . LYS A 1 74 ? -0.162 9.097 -6.859 1.00 89.75 74 LYS A O 1
ATOM 592 N N . THR A 1 75 ? 0.131 8.396 -4.737 1.00 90.19 75 THR A N 1
ATOM 593 C CA . THR A 1 75 ? -1.229 7.952 -4.491 1.00 90.19 75 THR A CA 1
ATOM 594 C C . THR A 1 75 ? -1.755 8.662 -3.261 1.00 90.19 75 THR A C 1
ATOM 596 O O . THR A 1 75 ? -1.018 8.905 -2.297 1.00 90.19 75 THR A O 1
ATOM 599 N N . LYS A 1 76 ? -3.037 9.004 -3.292 1.00 91.81 76 LYS A N 1
ATOM 600 C CA . LYS A 1 76 ? -3.782 9.441 -2.119 1.00 91.81 76 LYS A CA 1
ATOM 601 C C . LYS A 1 76 ? -4.841 8.389 -1.834 1.00 91.81 76 LYS A C 1
ATOM 603 O O . LYS A 1 76 ? -5.642 8.085 -2.710 1.00 91.81 76 LYS A O 1
ATOM 608 N N . SER A 1 77 ? -4.836 7.863 -0.618 1.00 92.25 77 SER A N 1
ATOM 609 C CA . SER A 1 77 ? -5.804 6.871 -0.163 1.00 92.25 77 SER A CA 1
ATOM 610 C C . SER A 1 77 ? -6.546 7.380 1.059 1.00 92.25 77 SER A C 1
ATOM 612 O O . SER A 1 77 ? -5.925 7.870 2.005 1.00 92.25 77 SER A O 1
ATOM 614 N N . THR A 1 78 ? -7.861 7.207 1.056 1.00 94.25 78 THR A N 1
ATOM 615 C CA . THR A 1 78 ? -8.722 7.356 2.224 1.00 94.25 78 THR A CA 1
ATOM 616 C C . THR A 1 78 ? -9.280 5.987 2.582 1.00 94.25 78 THR A C 1
ATOM 618 O O . THR A 1 78 ? -9.863 5.295 1.746 1.00 94.25 78 THR A O 1
ATOM 621 N N . THR A 1 79 ? -9.071 5.586 3.831 1.00 95.19 79 THR A N 1
ATOM 622 C CA . THR A 1 79 ? -9.473 4.281 4.363 1.00 95.19 79 THR A CA 1
ATOM 623 C C . THR A 1 79 ? -10.197 4.450 5.694 1.00 95.19 79 THR A C 1
ATOM 625 O O . THR A 1 79 ? -9.970 5.424 6.418 1.00 95.19 79 THR A O 1
ATOM 628 N N . GLU A 1 80 ? -11.065 3.501 6.018 1.00 96.69 80 GLU A N 1
ATOM 629 C CA . GLU A 1 80 ? -11.653 3.344 7.343 1.00 96.69 80 GLU A CA 1
ATOM 630 C C . GLU A 1 80 ? -11.065 2.105 8.003 1.00 96.69 80 GLU A C 1
ATOM 632 O O . GLU A 1 80 ? -11.243 0.995 7.513 1.00 96.69 80 GLU A O 1
ATOM 637 N N . LEU A 1 81 ? -10.377 2.292 9.124 1.00 94.12 81 LEU A N 1
ATOM 638 C CA . LEU A 1 81 ? -9.966 1.193 9.985 1.00 94.12 81 LEU A CA 1
ATOM 639 C C . LEU A 1 81 ? -11.047 0.974 11.041 1.00 94.12 81 LEU A C 1
ATOM 641 O O . LEU A 1 81 ? -11.250 1.834 11.902 1.00 94.12 81 LEU A O 1
ATOM 645 N N . VAL A 1 82 ? -11.710 -0.175 10.992 1.00 95.81 82 VAL A N 1
ATOM 646 C CA . VAL A 1 82 ? -12.737 -0.592 11.947 1.00 95.81 82 VAL A CA 1
ATOM 647 C C . VAL A 1 82 ? -12.130 -1.607 12.901 1.00 95.81 82 VAL A C 1
ATOM 649 O O . VAL A 1 82 ? -11.653 -2.664 12.493 1.00 95.81 82 VAL A O 1
ATOM 652 N N . THR A 1 83 ? -12.139 -1.296 14.192 1.00 95.06 83 THR A N 1
ATOM 653 C CA . THR A 1 83 ? -11.667 -2.219 15.221 1.00 95.06 83 THR A CA 1
ATOM 654 C C . THR A 1 83 ? -12.826 -2.959 15.870 1.00 95.06 83 THR A C 1
ATOM 656 O O . THR A 1 83 ? -13.870 -2.382 16.180 1.00 95.06 83 THR A O 1
ATOM 659 N N . GLY A 1 84 ? -12.642 -4.256 16.097 1.00 92.75 84 GLY A N 1
ATOM 660 C CA . GLY A 1 84 ? -13.636 -5.094 16.753 1.00 92.75 84 GLY A CA 1
ATOM 661 C C . GLY A 1 84 ? -13.543 -5.057 18.280 1.00 92.75 84 GLY A C 1
ATOM 662 O O . GLY A 1 84 ? -12.782 -4.295 18.886 1.00 92.75 84 GLY A O 1
ATOM 663 N N . LYS A 1 85 ? -14.334 -5.926 18.913 1.00 92.88 85 LYS A N 1
ATOM 664 C CA . LYS A 1 85 ? -14.341 -6.118 20.367 1.00 92.88 85 LYS A CA 1
ATOM 665 C C . LYS A 1 85 ? -12.994 -6.618 20.864 1.00 92.88 85 LYS A C 1
ATOM 667 O O . LYS A 1 85 ? -12.316 -7.405 20.204 1.00 92.88 8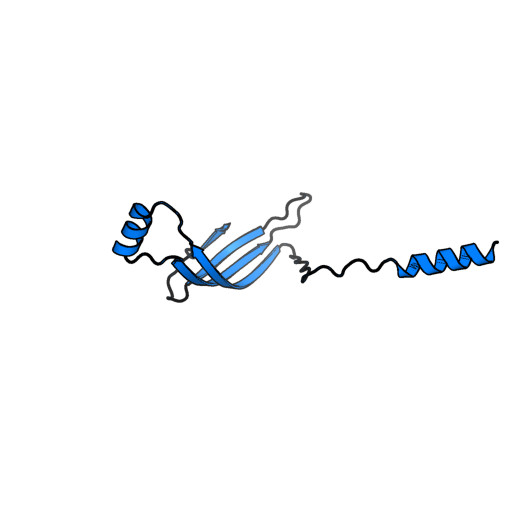5 LYS A O 1
ATOM 672 N N . LYS A 1 86 ? -12.636 -6.215 22.084 1.00 87.75 86 LYS A N 1
ATOM 673 C CA . LYS A 1 86 ? -11.502 -6.820 22.779 1.00 87.75 86 LYS A CA 1
ATOM 674 C C . LYS A 1 86 ? -11.823 -8.292 23.034 1.00 87.75 86 LYS A C 1
ATOM 676 O O . LYS A 1 86 ? -12.860 -8.608 23.610 1.00 87.75 86 LYS A O 1
ATOM 681 N N . THR A 1 87 ? -10.928 -9.173 22.612 1.00 86.38 87 THR A N 1
ATOM 682 C CA . THR A 1 87 ? -11.041 -10.611 22.860 1.00 86.38 87 THR A CA 1
ATOM 683 C C . THR A 1 87 ? -9.963 -11.048 23.850 1.00 86.38 87 THR A C 1
ATOM 685 O O . THR A 1 87 ? -9.047 -10.286 24.165 1.00 86.38 87 THR A O 1
ATOM 688 N N . THR A 1 88 ? -10.079 -12.268 24.370 1.00 86.56 88 THR A N 1
ATOM 689 C CA . THR A 1 88 ? -9.024 -12.918 25.166 1.00 86.56 88 THR A CA 1
ATOM 690 C C . THR A 1 88 ? -7.911 -13.509 24.294 1.00 86.56 88 THR A C 1
ATOM 692 O O . THR A 1 88 ? -6.931 -14.024 24.827 1.00 86.56 88 THR A O 1
ATOM 695 N N . SER A 1 89 ? -8.054 -13.444 22.965 1.00 84.38 89 SER A N 1
ATOM 696 C CA . SER A 1 89 ? -7.050 -13.907 22.010 1.00 84.38 89 SER A CA 1
ATOM 697 C C . SER A 1 89 ? -5.824 -12.991 21.998 1.00 84.38 89 SER A C 1
ATOM 699 O O . SER A 1 89 ? -5.897 -11.806 22.320 1.00 84.38 89 SER A O 1
ATOM 701 N N . LEU A 1 90 ? -4.696 -13.540 21.542 1.00 82.06 90 LEU A N 1
ATOM 702 C CA . LEU A 1 90 ? -3.491 -12.778 21.202 1.00 82.06 90 LEU A CA 1
ATOM 703 C C . LEU A 1 90 ? -3.677 -11.924 19.932 1.00 82.06 90 LEU A C 1
ATOM 705 O O . LEU A 1 90 ? -2.873 -11.033 19.669 1.00 82.06 90 LEU A O 1
ATOM 709 N N . SER A 1 91 ? -4.729 -12.184 19.149 1.00 83.69 91 SER A N 1
ATOM 710 C CA . SER A 1 91 ? -5.098 -11.421 17.954 1.00 83.69 91 SER A CA 1
ATOM 711 C C . SER A 1 91 ? -6.165 -10.365 18.256 1.00 83.69 91 SER A C 1
ATOM 713 O O . SER A 1 91 ? -7.149 -10.636 18.950 1.00 83.69 91 SER A O 1
ATOM 715 N N . PHE A 1 92 ? -6.028 -9.183 17.657 1.00 85.75 92 PHE A N 1
ATOM 716 C CA . PHE A 1 92 ? -7.006 -8.102 17.761 1.00 85.75 92 PHE A CA 1
ATOM 717 C C . PHE A 1 92 ? -7.778 -7.952 16.439 1.00 85.75 92 PHE A C 1
ATOM 719 O O . PHE A 1 92 ? -7.135 -7.760 15.407 1.00 85.75 92 PHE A O 1
ATOM 726 N N . PRO A 1 93 ? -9.122 -8.058 16.439 1.00 91.06 93 PRO A N 1
ATOM 727 C CA . PRO A 1 93 ? -9.913 -7.953 15.217 1.00 91.06 93 PRO A CA 1
ATOM 728 C C . PRO A 1 93 ? -9.859 -6.530 14.659 1.00 91.06 93 PRO A C 1
ATOM 730 O O . PRO A 1 93 ? -10.218 -5.567 15.342 1.00 91.06 93 PRO A O 1
ATOM 733 N N . VAL A 1 94 ? -9.436 -6.416 13.406 1.00 92.56 94 VAL A N 1
ATOM 734 C CA . VAL A 1 94 ? -9.376 -5.170 12.642 1.00 92.56 94 VAL A CA 1
ATOM 735 C C . VAL A 1 94 ? -9.805 -5.452 11.207 1.00 92.56 94 VAL A C 1
ATOM 737 O O . VAL A 1 94 ? -9.547 -6.541 10.706 1.00 92.56 94 VAL A O 1
ATOM 740 N N . SER A 1 95 ? -10.456 -4.480 10.581 1.00 93.44 95 SER A N 1
ATOM 741 C CA . SER A 1 95 ? -10.790 -4.468 9.157 1.00 93.44 95 SER A CA 1
ATOM 742 C C . SER A 1 95 ? -10.414 -3.103 8.589 1.00 93.44 95 SER A C 1
ATOM 744 O O . SER A 1 95 ? -10.619 -2.078 9.253 1.00 93.44 95 SER A O 1
ATOM 746 N N . LEU A 1 96 ? -9.822 -3.080 7.397 1.00 93.50 96 LEU A N 1
ATOM 747 C CA . LEU A 1 96 ? -9.488 -1.856 6.681 1.00 93.50 96 LEU A CA 1
ATOM 748 C C . LEU A 1 96 ? -10.302 -1.774 5.389 1.00 93.50 96 LEU A C 1
ATOM 750 O O . LEU A 1 96 ? -10.122 -2.570 4.473 1.00 93.50 96 LEU A O 1
ATOM 754 N N . ILE A 1 97 ? -11.152 -0.756 5.298 1.00 95.56 97 ILE A N 1
ATOM 755 C CA . ILE A 1 97 ? -12.044 -0.528 4.161 1.00 95.56 97 ILE A CA 1
ATOM 756 C C . ILE A 1 97 ? -11.502 0.632 3.330 1.00 95.56 97 ILE A C 1
ATOM 758 O O . ILE A 1 97 ? -11.370 1.757 3.822 1.00 95.56 97 ILE A O 1
ATOM 762 N N . TYR A 1 98 ? -11.223 0.390 2.054 1.00 94.44 98 TYR A N 1
ATOM 763 C CA . TYR A 1 98 ? -10.806 1.429 1.116 1.00 94.44 98 TYR A CA 1
ATOM 764 C C . TYR A 1 98 ? -12.016 2.237 0.649 1.00 94.44 98 TYR A C 1
ATOM 766 O O . TYR A 1 98 ? -12.934 1.694 0.042 1.00 94.44 98 TYR A O 1
ATOM 774 N N . LYS A 1 99 ? -12.025 3.545 0.919 1.00 94.25 99 LYS A N 1
ATOM 775 C CA . LYS A 1 99 ? -13.073 4.459 0.430 1.00 94.25 99 LYS A CA 1
ATOM 776 C C . LYS A 1 99 ? -12.694 5.083 -0.899 1.00 94.25 99 LYS A C 1
ATOM 778 O O . LYS A 1 99 ? -13.503 5.161 -1.806 1.00 94.25 99 LYS A O 1
ATOM 783 N N . GLU A 1 100 ? -11.444 5.505 -1.017 1.00 92.38 100 GLU A N 1
ATOM 784 C CA . GLU A 1 100 ? -10.937 6.130 -2.230 1.00 92.38 100 GLU A CA 1
ATOM 785 C C . GLU A 1 100 ? -9.434 5.872 -2.321 1.00 92.38 100 GLU A C 1
ATOM 787 O O . GLU A 1 100 ? -8.724 5.968 -1.318 1.00 92.38 100 GLU A O 1
ATOM 792 N N . THR A 1 101 ? -8.923 5.524 -3.501 1.00 90.38 101 THR A N 1
ATOM 793 C CA . THR A 1 101 ? -7.479 5.473 -3.759 1.00 90.38 101 THR A CA 1
ATOM 794 C C . THR A 1 101 ? -7.176 5.969 -5.161 1.00 90.38 101 THR A C 1
ATOM 796 O O . THR A 1 101 ? -7.363 5.260 -6.143 1.00 90.38 101 THR A O 1
ATOM 799 N N . LEU A 1 102 ? -6.667 7.193 -5.248 1.00 90.50 102 LEU A N 1
ATOM 800 C CA . LEU A 1 102 ? -6.389 7.861 -6.513 1.00 90.50 102 LEU A CA 1
ATOM 801 C C . LEU A 1 102 ? -4.886 7.965 -6.754 1.00 90.50 102 LEU A C 1
ATOM 803 O O . LEU A 1 102 ? -4.126 8.333 -5.852 1.00 90.50 102 LEU A O 1
ATOM 807 N N . SER A 1 10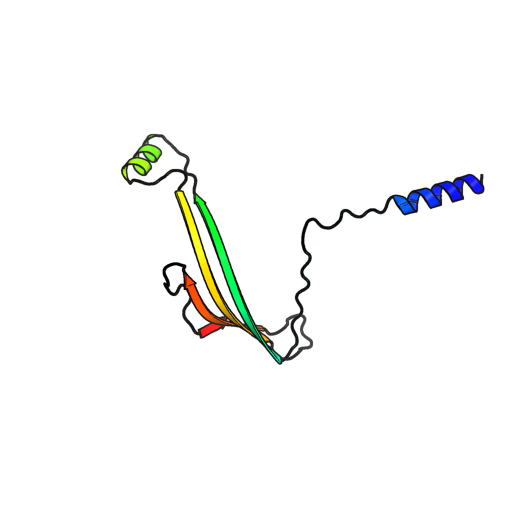3 ? -4.469 7.704 -7.989 1.00 85.94 103 SER A N 1
ATOM 808 C CA . SER A 1 103 ? -3.164 8.121 -8.498 1.00 85.94 103 SER A CA 1
ATOM 809 C C . SER A 1 103 ? -3.138 9.637 -8.754 1.00 85.94 103 SER A C 1
ATOM 811 O O . SER A 1 103 ? -4.181 10.295 -8.785 1.00 85.94 103 SER A O 1
ATOM 813 N N . LEU A 1 104 ? -1.952 10.216 -8.972 1.00 71.94 104 LEU A N 1
ATOM 814 C CA . LEU A 1 104 ? -1.818 11.636 -9.345 1.00 71.94 104 LEU A CA 1
ATOM 815 C C . LEU A 1 104 ? -2.584 12.017 -10.614 1.00 71.94 104 LEU A C 1
ATOM 817 O O . LEU A 1 104 ? -3.002 13.164 -10.743 1.00 71.94 104 LEU A O 1
ATOM 821 N N . ASP A 1 105 ? -2.785 11.060 -11.517 1.00 78.31 105 ASP A N 1
ATOM 822 C CA . ASP A 1 105 ? -3.516 11.269 -12.767 1.00 78.31 105 ASP A CA 1
ATOM 823 C C . ASP A 1 105 ? -5.036 11.104 -12.573 1.00 78.31 105 ASP A C 1
ATOM 825 O O . ASP A 1 105 ? -5.788 11.044 -13.544 1.00 78.31 105 ASP A O 1
ATOM 829 N N . GLY A 1 106 ? -5.493 10.970 -11.321 1.00 77.62 106 GLY A N 1
ATOM 830 C CA . GLY A 1 106 ? -6.898 10.805 -10.954 1.00 77.62 106 GLY A CA 1
ATOM 831 C C . GLY A 1 106 ? -7.465 9.416 -11.244 1.00 77.62 106 GLY A C 1
ATOM 832 O O . GLY A 1 106 ? -8.675 9.222 -11.150 1.00 77.62 106 GLY A O 1
ATOM 833 N N . LYS A 1 107 ? -6.625 8.437 -11.605 1.00 84.56 107 LYS A N 1
ATOM 834 C CA . LYS A 1 107 ? -7.079 7.065 -11.859 1.00 84.56 107 LYS A CA 1
ATOM 835 C C . LYS A 1 107 ? -7.268 6.328 -10.543 1.00 84.56 107 LYS A C 1
ATOM 837 O O . LYS A 1 107 ? -6.405 6.398 -9.669 1.00 84.56 107 LYS A O 1
ATOM 842 N N . ASN A 1 108 ? -8.369 5.594 -10.432 1.00 83.38 108 ASN A N 1
ATOM 843 C CA . ASN A 1 108 ? -8.604 4.736 -9.284 1.00 83.38 108 ASN A CA 1
ATOM 844 C C . ASN A 1 108 ? -7.649 3.531 -9.331 1.00 83.38 108 ASN A C 1
ATOM 846 O O . ASN A 1 108 ? -7.649 2.797 -10.321 1.00 83.38 108 ASN A O 1
ATOM 850 N N . GLU A 1 109 ? -6.825 3.345 -8.297 1.00 85.12 109 GLU A N 1
ATOM 851 C CA . GLU A 1 109 ? -5.889 2.209 -8.223 1.00 85.12 109 GLU A CA 1
ATOM 852 C C . GLU A 1 109 ? -6.434 1.044 -7.391 1.00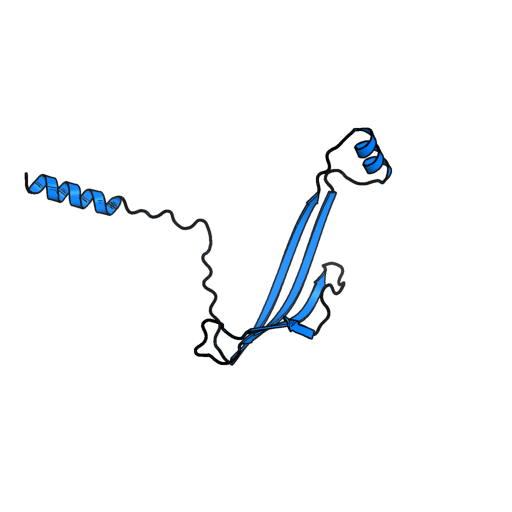 85.12 109 GLU A C 1
ATOM 854 O O . GLU A 1 109 ? -6.057 -0.101 -7.634 1.00 85.12 109 GLU A O 1
ATOM 859 N N . ILE A 1 110 ? -7.320 1.317 -6.426 1.00 85.19 110 ILE A N 1
ATOM 860 C CA . ILE A 1 110 ? -7.964 0.292 -5.595 1.00 85.19 110 ILE A CA 1
ATOM 861 C C . ILE A 1 110 ? -9.472 0.553 -5.599 1.00 85.19 110 ILE A C 1
ATOM 863 O O . ILE A 1 110 ? -9.885 1.635 -5.181 1.00 85.19 110 ILE A O 1
ATOM 867 N N . PRO A 1 111 ? -10.302 -0.414 -6.035 1.00 89.06 111 PRO A N 1
ATOM 868 C CA . PRO A 1 111 ? -11.749 -0.255 -6.037 1.00 89.06 111 PRO A CA 1
ATOM 869 C C . PRO A 1 111 ? -12.295 0.153 -4.665 1.00 89.06 111 PRO A C 1
ATOM 871 O O . PRO A 1 111 ? -11.877 -0.376 -3.630 1.00 89.06 111 PRO A O 1
ATOM 874 N N . GLU A 1 112 ? -13.253 1.076 -4.668 1.00 91.06 112 GLU A N 1
ATOM 875 C CA . GLU A 1 112 ? -13.984 1.453 -3.460 1.00 91.06 112 GLU A CA 1
ATOM 876 C C . GLU A 1 112 ? -14.676 0.226 -2.850 1.00 91.06 112 GLU A C 1
ATOM 878 O O . GLU A 1 112 ? -15.192 -0.637 -3.561 1.00 91.06 112 GLU A O 1
ATOM 883 N N . GLY A 1 113 ? -14.664 0.144 -1.521 1.00 88.81 113 GLY A N 1
ATOM 884 C CA . GLY A 1 113 ? -15.254 -0.956 -0.766 1.00 88.81 113 GLY A CA 1
ATOM 885 C C . GLY A 1 113 ? -14.363 -2.191 -0.654 1.00 88.81 113 GLY A C 1
ATOM 886 O O . GLY A 1 113 ? -14.767 -3.146 0.000 1.00 88.81 113 GLY A O 1
ATOM 887 N N . THR A 1 114 ? -13.157 -2.185 -1.237 1.00 92.69 114 THR A N 1
ATOM 888 C CA . THR A 1 114 ? -12.171 -3.248 -0.983 1.00 92.69 114 THR A CA 1
ATOM 889 C C . THR A 1 114 ? -11.900 -3.338 0.522 1.00 92.69 114 THR A C 1
ATOM 891 O O . THR A 1 114 ? -11.658 -2.313 1.162 1.00 92.69 114 THR A O 1
ATOM 894 N N . GLU A 1 115 ? -11.933 -4.549 1.077 1.00 92.56 115 GLU A N 1
ATOM 895 C CA . GLU A 1 115 ? -11.757 -4.831 2.505 1.00 92.56 115 GLU A CA 1
ATOM 896 C C . GLU A 1 115 ? -10.642 -5.866 2.705 1.00 92.56 115 GLU A C 1
ATOM 898 O O . GLU A 1 115 ? -10.558 -6.839 1.948 1.00 92.56 115 GLU A O 1
ATOM 903 N N . ILE A 1 116 ? -9.787 -5.640 3.708 1.00 86.31 116 ILE A N 1
ATOM 904 C CA . ILE A 1 116 ? -8.697 -6.535 4.140 1.00 86.31 116 ILE A CA 1
ATOM 905 C C . ILE A 1 116 ? -8.569 -6.584 5.661 1.00 86.31 116 ILE A C 1
ATOM 907 O O . ILE A 1 116 ? -8.899 -5.573 6.328 1.00 86.31 116 ILE A O 1
#

pLDDT: mean 85.26, std 11.77, range [50.97, 97.06]

Secondary structure (DSSP, 8-state):
-HHHHHHHHHHHGGG--PPPPSS--------SS-EEEEEEEEEEEEEE-----HHHHHHHHHTT--SSEEEEEEEEEEEEEEE----SSSS--EEEEEEEEEETTS-BSS-TT-B-

Radius of gyration: 26.76 Å; chains: 1; bounding box: 57×26×80 Å

Sequence (116 aa):
MRKTFAFLLLITQFSCNAPKPEGLILKIQYKPEKTYSISTIRGTETVITYSGEDVAMQKLKSRNIKNPTISRVKTKSTTELVTGKKTTSLSFPVSLIYKETLSLDGKNEIPEGTEI